Protein AF-A0AA39XZI3-F1 (afdb_monomer)

Solvent-accessible surface area (backbone atoms only — not comparable to full-atom values): 7662 Å² total; per-residue (Å²): 133,88,79,90,80,78,80,82,76,73,77,76,80,64,84,54,73,57,71,42,74,77,49,96,70,32,36,34,25,74,53,90,71,79,57,70,71,56,55,58,50,43,54,57,48,50,55,55,48,51,57,48,41,71,74,69,61,76,75,62,89,95,55,86,73,64,64,50,81,46,72,29,34,33,24,68,44,88,90,58,46,40,66,26,42,39,35,37,25,31,31,72,70,54,38,54,53,51,50,54,56,55,70,70,44,64,73,52,61,81,72,72,42,57,77,46,68,46,57,39,77,93,51,57,118

Sequence (125 aa):
MSSVSSIDTTAIDSPENEVTELFRGFYAAPKIKMEPNHLEAWVKIKERLQNTLQNTYRPKPGMDSTMSLEFMMAGQSQESMQPAVILVCCSDAHRKQLKKILRAQTWIAEYGYPCLVVVDPLRAL

Structure (mmCIF, N/CA/C/O backbone):
data_AF-A0AA39XZI3-F1
#
_entry.id   AF-A0AA39XZI3-F1
#
loop_
_atom_site.group_PDB
_atom_site.id
_atom_site.type_symbol
_atom_site.label_atom_id
_atom_site.label_alt_id
_atom_site.label_comp_id
_atom_site.label_asym_id
_atom_site.label_entity_id
_atom_site.label_seq_id
_atom_site.pdbx_PDB_ins_code
_atom_site.Cartn_x
_atom_site.Cartn_y
_atom_site.Cartn_z
_ato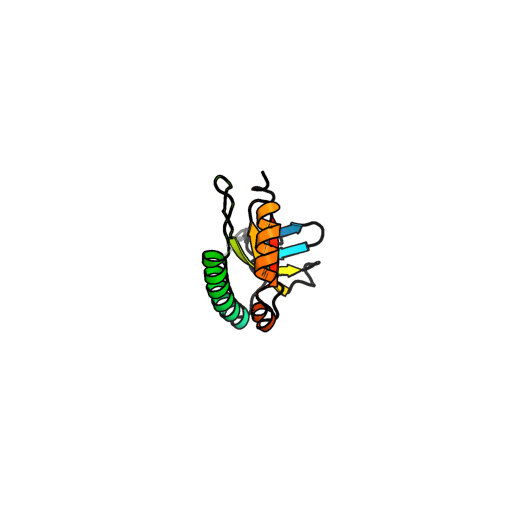m_site.occupancy
_atom_site.B_iso_or_equiv
_atom_site.auth_seq_id
_atom_site.auth_comp_id
_atom_site.auth_asym_id
_atom_site.auth_atom_id
_atom_site.pdbx_PDB_model_num
ATOM 1 N N . MET A 1 1 ? -31.417 52.938 11.761 1.00 39.53 1 MET A N 1
ATOM 2 C CA . MET A 1 1 ? -31.936 51.587 12.055 1.00 39.53 1 MET A CA 1
ATOM 3 C C . MET A 1 1 ? -31.808 50.774 10.780 1.00 39.53 1 MET A C 1
ATOM 5 O O . MET A 1 1 ? -32.363 51.237 9.800 1.00 39.53 1 MET A O 1
ATOM 9 N N . SER A 1 2 ? -31.049 49.670 10.843 1.00 41.34 2 SER A N 1
ATOM 10 C CA . SER A 1 2 ? -31.070 48.453 9.995 1.00 41.34 2 SER A CA 1
ATOM 11 C C . SER A 1 2 ? -30.991 48.634 8.457 1.00 41.34 2 SER A C 1
ATOM 13 O O . SER A 1 2 ? -31.629 49.497 7.885 1.00 41.34 2 SER A O 1
ATOM 15 N N . SER A 1 3 ? -30.218 47.879 7.682 1.00 44.47 3 SER A N 1
ATOM 16 C CA . SER A 1 3 ? -29.914 46.458 7.805 1.00 44.47 3 SER A CA 1
ATOM 17 C C . SER A 1 3 ? -28.611 46.130 7.080 1.00 44.47 3 SER A C 1
ATOM 19 O O . SER A 1 3 ? -28.369 46.579 5.963 1.00 44.47 3 SER A O 1
ATOM 21 N N . VAL A 1 4 ? -27.806 45.298 7.728 1.00 49.59 4 VAL A N 1
ATOM 22 C CA . VAL A 1 4 ? -26.726 44.526 7.116 1.00 49.59 4 VAL A CA 1
ATOM 23 C C . VAL A 1 4 ? -27.399 43.439 6.269 1.00 49.59 4 VAL A C 1
ATOM 25 O O . VAL A 1 4 ? -28.231 42.705 6.796 1.00 49.59 4 VAL A O 1
ATOM 28 N N . SER A 1 5 ? -27.085 43.351 4.976 1.00 43.75 5 SER A N 1
ATOM 29 C CA . SER A 1 5 ? -27.393 42.169 4.155 1.00 43.75 5 SER A CA 1
ATOM 30 C C . SER A 1 5 ? -26.051 41.582 3.741 1.00 43.75 5 SER A C 1
ATOM 32 O O . SER A 1 5 ? -25.206 42.273 3.183 1.00 43.75 5 SER A O 1
ATOM 34 N N . SER A 1 6 ? -25.696 40.497 4.418 1.00 45.44 6 SER A N 1
ATOM 35 C CA . SER A 1 6 ? -25.790 39.132 3.894 1.00 45.44 6 SER A CA 1
ATOM 36 C C . SER A 1 6 ? -24.480 38.785 3.213 1.00 45.44 6 SER A C 1
ATOM 38 O O . SER A 1 6 ? -24.216 39.118 2.067 1.00 45.44 6 SER A O 1
ATOM 40 N N . ILE A 1 7 ? -23.636 38.170 4.029 1.00 47.41 7 ILE A N 1
ATOM 41 C CA . ILE A 1 7 ? -22.362 37.585 3.665 1.00 47.41 7 ILE A CA 1
ATOM 42 C C . ILE A 1 7 ? -22.699 36.419 2.734 1.00 47.41 7 ILE A C 1
ATOM 44 O O . ILE A 1 7 ? -23.303 35.440 3.179 1.00 47.41 7 ILE A O 1
ATOM 48 N N . ASP A 1 8 ? -22.342 36.532 1.456 1.00 39.41 8 ASP A N 1
ATOM 49 C CA . ASP A 1 8 ? -22.294 35.384 0.556 1.00 39.41 8 ASP A CA 1
ATOM 50 C C . ASP A 1 8 ? -21.260 34.412 1.121 1.00 39.41 8 ASP A C 1
ATOM 52 O O . ASP A 1 8 ? -20.045 34.592 1.002 1.00 39.41 8 ASP A O 1
ATOM 56 N N . THR A 1 9 ? -21.762 33.394 1.815 1.00 43.09 9 THR A N 1
ATOM 57 C CA . THR A 1 9 ? -20.962 32.252 2.234 1.00 43.09 9 THR A CA 1
ATOM 58 C C . THR A 1 9 ? -20.724 31.441 0.975 1.00 43.09 9 THR A C 1
ATOM 60 O O . THR A 1 9 ? -21.495 30.549 0.631 1.00 43.09 9 THR A O 1
ATOM 63 N N . THR A 1 10 ? -19.670 31.802 0.249 1.00 45.62 10 THR A N 1
ATOM 64 C CA . THR A 1 10 ? -19.044 30.898 -0.705 1.00 45.62 10 THR A CA 1
ATOM 65 C C . THR A 1 10 ? -18.697 29.645 0.082 1.00 45.62 10 THR A C 1
ATOM 67 O O . THR A 1 10 ? -17.841 29.662 0.965 1.00 45.62 10 THR A O 1
ATOM 70 N N . ALA A 1 11 ? -19.457 28.578 -0.170 1.00 44.22 11 ALA A N 1
ATOM 71 C CA . ALA A 1 11 ? -19.099 27.241 0.246 1.00 44.22 11 ALA A CA 1
ATOM 72 C C . ALA A 1 11 ? -17.692 26.996 -0.298 1.00 44.22 11 ALA A C 1
ATOM 74 O O . ALA A 1 11 ? -17.487 26.844 -1.501 1.00 44.22 11 ALA A O 1
ATOM 75 N N . ILE A 1 12 ? -16.712 27.073 0.597 1.00 44.38 12 ILE A N 1
ATOM 76 C CA . ILE A 1 12 ? -15.367 26.596 0.342 1.00 44.38 12 ILE A CA 1
ATOM 77 C C . ILE A 1 12 ? -15.548 25.089 0.227 1.00 44.38 12 ILE A C 1
ATOM 79 O O . ILE A 1 12 ? -15.687 24.391 1.2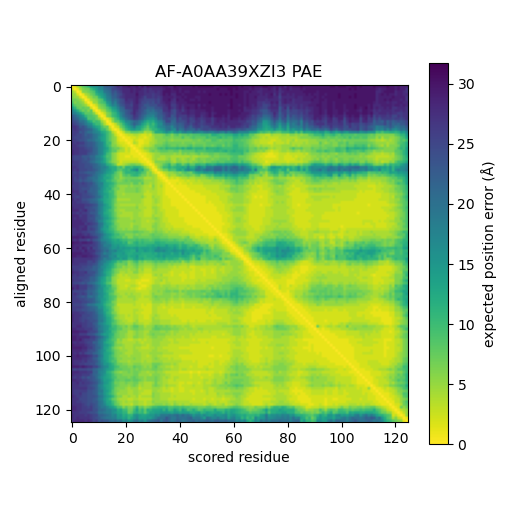31 1.00 44.38 12 ILE A O 1
ATOM 83 N N . ASP A 1 13 ? -15.670 24.628 -1.014 1.00 42.78 13 ASP A N 1
ATOM 84 C CA . ASP A 1 13 ? -15.608 23.225 -1.388 1.00 42.78 13 ASP A CA 1
ATOM 85 C C . ASP A 1 13 ? -14.196 22.759 -1.025 1.00 42.78 13 ASP A C 1
ATOM 87 O O . ASP A 1 13 ? -13.228 22.920 -1.769 1.00 42.78 13 ASP A O 1
ATOM 91 N N . SER A 1 14 ? -14.039 22.365 0.237 1.00 43.12 14 SER A N 1
ATOM 92 C CA . SER A 1 14 ? -12.773 21.902 0.772 1.00 43.12 14 SER A CA 1
ATOM 93 C C . SER A 1 14 ? -12.409 20.618 0.020 1.00 43.12 14 SER A C 1
ATOM 95 O O . SER A 1 14 ? -13.146 19.638 0.152 1.00 43.12 14 SER A O 1
ATOM 97 N N . PRO A 1 15 ? -11.262 20.554 -0.687 1.00 48.03 15 PRO A N 1
ATOM 98 C CA . PRO A 1 15 ? -10.798 19.383 -1.459 1.00 48.03 15 PRO A CA 1
ATOM 99 C C . PRO A 1 15 ? -10.427 18.173 -0.574 1.00 48.03 15 PRO A C 1
ATOM 101 O O . PRO A 1 15 ? -9.676 17.278 -0.943 1.00 48.03 15 PRO A O 1
ATOM 104 N N . GLU A 1 16 ? -10.915 18.164 0.658 1.00 49.12 16 GLU A N 1
ATOM 105 C CA . GLU A 1 16 ? -10.543 17.267 1.733 1.00 49.12 16 GLU A CA 1
ATOM 106 C C . GLU A 1 16 ? -11.392 15.991 1.747 1.00 49.12 16 GLU A C 1
ATOM 108 O O . GLU A 1 16 ? -10.967 14.990 2.313 1.00 49.12 16 GLU A O 1
ATOM 113 N N . ASN A 1 17 ? -12.542 15.991 1.069 1.00 54.91 17 ASN A N 1
ATOM 114 C CA . ASN A 1 17 ? -13.466 14.854 1.004 1.00 54.91 17 ASN A CA 1
ATOM 115 C C . ASN A 1 17 ? -13.543 14.201 -0.384 1.00 54.91 17 ASN A C 1
ATOM 117 O O . ASN A 1 17 ? -14.467 13.430 -0.641 1.00 54.91 17 ASN A O 1
ATOM 121 N N . GLU A 1 18 ? -12.603 14.502 -1.281 1.00 70.88 18 GLU A N 1
ATOM 122 C CA . GLU A 1 18 ? -12.641 13.968 -2.639 1.00 70.88 18 GLU A CA 1
ATOM 123 C C . GLU A 1 18 ? -12.339 12.462 -2.623 1.00 70.88 18 GLU A C 1
ATOM 125 O O . GLU A 1 18 ? -11.271 12.006 -2.204 1.00 70.88 18 GLU A O 1
ATOM 130 N N . VAL A 1 19 ? -13.347 11.681 -3.012 1.00 78.12 19 VAL A N 1
ATOM 131 C CA . VAL A 1 19 ? -13.241 10.237 -3.190 1.00 78.12 19 VAL A CA 1
ATOM 132 C C . VAL A 1 19 ? -12.666 9.983 -4.578 1.00 78.12 19 VAL A C 1
ATOM 134 O O . VAL A 1 19 ? -13.316 10.256 -5.584 1.00 78.12 19 VAL A O 1
ATOM 137 N N . THR A 1 20 ? -11.471 9.411 -4.636 1.00 82.06 20 THR A N 1
ATOM 138 C CA . THR A 1 20 ? -10.779 9.085 -5.883 1.00 82.06 20 THR A CA 1
ATOM 139 C C . THR A 1 20 ? -10.972 7.614 -6.223 1.00 82.06 20 THR A C 1
ATOM 141 O O . THR A 1 20 ? -10.723 6.737 -5.395 1.00 82.06 20 THR A O 1
ATOM 144 N N . GLU A 1 21 ? -11.374 7.309 -7.455 1.00 81.38 21 GLU A N 1
ATOM 145 C CA . GLU A 1 21 ? -11.352 5.935 -7.962 1.00 81.38 21 GLU A CA 1
ATOM 146 C C . GLU A 1 21 ? -9.906 5.533 -8.302 1.00 81.38 21 GLU A C 1
ATOM 148 O O . GLU A 1 21 ? -9.274 6.113 -9.182 1.00 81.38 21 GLU A O 1
ATOM 153 N N . LEU A 1 22 ? -9.363 4.539 -7.594 1.00 77.56 22 LEU A N 1
ATOM 154 C CA . LEU A 1 22 ? -7.996 4.044 -7.804 1.00 77.56 22 LEU A CA 1
ATOM 155 C C . LEU A 1 22 ? -7.914 3.070 -8.982 1.00 77.56 22 LEU A C 1
ATOM 157 O O . LEU A 1 22 ? -6.920 3.012 -9.701 1.00 77.56 22 LEU A O 1
ATOM 161 N N . PHE A 1 23 ? -8.946 2.247 -9.135 1.00 78.31 23 PHE A N 1
ATOM 162 C CA . PHE A 1 23 ? -9.178 1.352 -10.262 1.00 78.31 23 PHE A CA 1
ATOM 163 C C . PHE A 1 23 ? -10.656 0.972 -10.263 1.00 78.31 23 PHE A C 1
ATOM 165 O O . PHE A 1 23 ? -11.337 1.157 -9.260 1.00 78.31 23 PHE A O 1
ATOM 172 N N . ARG A 1 24 ? -11.142 0.423 -11.380 1.00 78.81 24 ARG A N 1
ATOM 173 C CA . ARG A 1 24 ? -12.571 0.182 -11.615 1.00 78.81 24 ARG A CA 1
ATOM 174 C C . ARG A 1 24 ? -13.282 -0.447 -10.405 1.00 78.81 24 ARG A C 1
ATOM 176 O O . ARG A 1 24 ? -13.034 -1.613 -10.092 1.00 78.81 24 ARG A O 1
ATOM 183 N N . GLY A 1 25 ? -14.185 0.312 -9.783 1.00 78.69 25 GLY A N 1
ATOM 184 C CA . GLY A 1 25 ? -14.988 -0.109 -8.631 1.00 78.69 25 GLY A CA 1
ATOM 185 C C . GLY A 1 25 ? -14.232 -0.162 -7.299 1.00 78.69 25 GLY A C 1
ATOM 186 O O . GLY A 1 25 ? -14.634 -0.906 -6.406 1.00 78.69 25 GLY A O 1
ATOM 187 N N . PHE A 1 26 ? -13.122 0.567 -7.168 1.00 82.62 26 PHE A N 1
ATOM 188 C CA . PHE A 1 26 ? -12.364 0.683 -5.928 1.00 82.62 26 PHE A CA 1
ATOM 189 C C . PHE A 1 26 ? -11.938 2.126 -5.679 1.00 82.62 26 PHE A C 1
ATOM 191 O O . PHE A 1 26 ? -11.225 2.737 -6.476 1.00 82.62 26 PHE A O 1
ATOM 198 N N . TYR A 1 27 ? -12.354 2.648 -4.537 1.00 86.25 27 TYR A N 1
ATOM 199 C CA . TYR A 1 27 ? -12.282 4.057 -4.196 1.00 86.25 27 TYR A CA 1
ATOM 200 C C . TYR A 1 27 ? -11.384 4.275 -2.984 1.00 86.25 27 TYR A C 1
ATOM 202 O O . TYR A 1 27 ? -11.307 3.411 -2.109 1.00 86.25 27 TYR A O 1
ATOM 210 N N . ALA A 1 28 ? -10.747 5.440 -2.9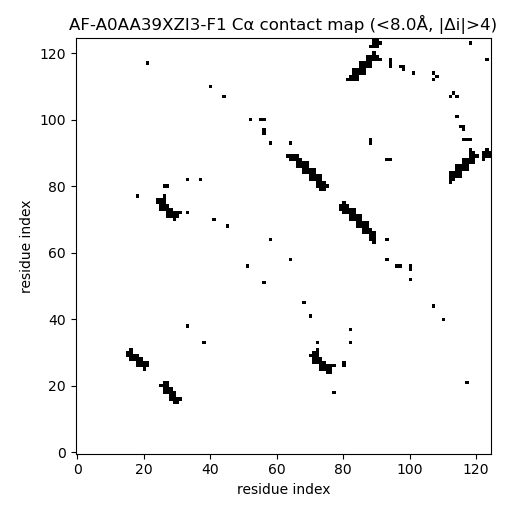10 1.00 86.19 28 ALA A N 1
ATOM 211 C CA . ALA A 1 28 ? -10.022 5.899 -1.738 1.00 86.19 28 ALA A CA 1
ATOM 212 C C . ALA A 1 28 ? -10.321 7.361 -1.415 1.00 86.19 28 ALA A C 1
ATOM 214 O O . ALA A 1 28 ? -10.609 8.155 -2.303 1.00 86.19 28 ALA A O 1
ATOM 215 N N . ALA A 1 29 ? -10.236 7.711 -0.137 1.00 85.62 29 ALA A N 1
ATOM 216 C CA . ALA A 1 29 ? -10.427 9.065 0.349 1.00 85.62 29 ALA A CA 1
ATOM 217 C C . ALA A 1 29 ? -9.394 9.395 1.441 1.00 85.62 29 ALA A C 1
ATOM 219 O O . ALA A 1 29 ? -9.242 8.627 2.403 1.00 85.62 29 ALA A O 1
ATOM 220 N N . PRO A 1 30 ? -8.697 10.539 1.342 1.00 72.44 30 PRO A N 1
ATOM 221 C CA . PRO A 1 30 ? -7.620 10.880 2.264 1.00 72.44 30 PRO A CA 1
ATOM 222 C C . PRO A 1 30 ? -8.098 11.281 3.671 1.00 72.44 30 PRO A C 1
ATOM 224 O O . PRO A 1 30 ? -7.328 11.123 4.617 1.00 72.44 30 PRO A O 1
ATOM 227 N N . LYS A 1 31 ? -9.330 11.794 3.851 1.00 64.62 31 LYS A N 1
ATOM 228 C CA . LYS A 1 31 ? -9.758 12.412 5.128 1.00 64.62 31 LYS A CA 1
ATOM 229 C C . LYS A 1 31 ? -11.201 12.124 5.579 1.00 64.62 31 LYS A C 1
ATOM 231 O O . LYS A 1 31 ? -11.789 12.946 6.270 1.00 64.62 31 LYS A O 1
ATOM 236 N N . ILE A 1 32 ? -11.753 10.931 5.335 1.00 60.53 32 ILE A N 1
ATOM 237 C CA . ILE A 1 32 ? -13.106 10.533 5.818 1.00 60.53 32 ILE A CA 1
ATOM 238 C C . ILE A 1 32 ? -13.246 10.451 7.370 1.00 60.53 32 ILE A C 1
ATOM 240 O O . ILE A 1 32 ? -14.279 10.049 7.885 1.00 60.53 32 ILE A O 1
ATOM 244 N N . LYS A 1 33 ? -12.275 10.974 8.137 1.00 66.88 33 LYS A N 1
ATOM 245 C CA . LYS A 1 33 ? -12.103 10.908 9.601 1.00 66.88 33 LYS A CA 1
ATOM 246 C C . LYS A 1 33 ? -11.448 9.595 10.033 1.00 66.88 33 LYS A C 1
ATOM 248 O O . LYS A 1 33 ? -12.083 8.553 10.135 1.00 66.88 33 LYS A O 1
ATOM 253 N N . MET A 1 34 ? -10.141 9.663 10.278 1.00 72.88 34 MET A N 1
ATOM 254 C CA . MET A 1 34 ? -9.389 8.576 10.902 1.00 72.88 34 MET A CA 1
ATOM 255 C C . MET A 1 34 ? -9.326 8.799 12.407 1.00 72.88 34 MET A C 1
ATOM 257 O O . MET A 1 34 ? -8.942 9.877 12.860 1.00 72.88 34 MET A O 1
ATOM 261 N N . GLU A 1 35 ? -9.659 7.767 13.174 1.00 82.94 35 GLU A N 1
ATOM 262 C CA . GLU A 1 35 ? -9.458 7.765 14.621 1.00 82.94 35 GLU A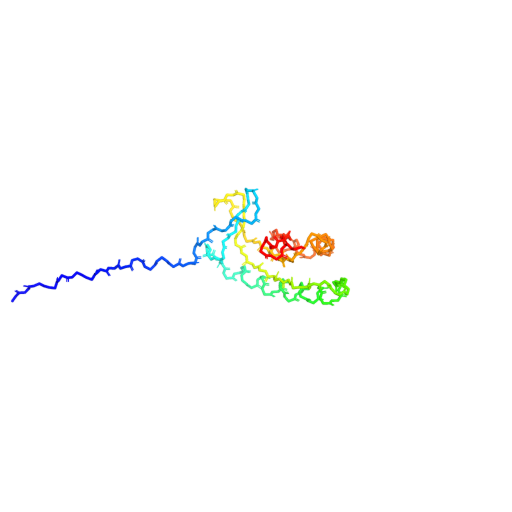 CA 1
ATOM 263 C C . GLU A 1 35 ? -7.956 7.858 14.975 1.00 82.94 35 GLU A C 1
ATOM 265 O O . GLU A 1 35 ? -7.121 7.297 14.251 1.00 82.94 35 GLU A O 1
ATOM 270 N N . PRO A 1 36 ? -7.579 8.504 16.098 1.00 83.62 36 PRO A N 1
ATOM 271 C CA . PRO A 1 36 ? -6.178 8.673 16.508 1.00 83.62 36 PRO A CA 1
ATOM 272 C C . PRO A 1 36 ? -5.371 7.366 16.543 1.00 83.62 36 PRO A C 1
ATOM 274 O O . PRO A 1 36 ? -4.221 7.326 16.107 1.00 83.62 36 PRO A O 1
ATOM 277 N N . ASN A 1 37 ? -6.000 6.268 16.965 1.00 87.38 37 ASN A N 1
ATOM 278 C CA . ASN A 1 37 ? -5.367 4.948 17.042 1.00 87.38 37 ASN A CA 1
ATOM 279 C C . ASN A 1 37 ? -4.910 4.434 15.663 1.00 87.38 37 ASN A C 1
ATOM 281 O O . ASN A 1 37 ? -3.894 3.743 15.556 1.00 87.38 37 ASN A O 1
ATOM 285 N N . HIS A 1 38 ? -5.633 4.779 14.592 1.00 88.06 38 HIS A N 1
ATOM 286 C CA . HIS A 1 38 ? -5.252 4.412 13.229 1.00 88.06 38 HIS A CA 1
ATOM 287 C C . HIS A 1 38 ? -4.033 5.205 12.758 1.00 88.06 38 HIS A C 1
ATOM 289 O O . HIS A 1 38 ? -3.157 4.641 12.105 1.00 88.06 38 HIS A O 1
ATOM 295 N N . LEU A 1 39 ? -3.937 6.483 13.137 1.00 84.19 39 LEU A N 1
ATOM 296 C CA . LEU A 1 39 ? -2.776 7.320 12.835 1.00 84.19 39 LEU A CA 1
ATOM 297 C C . LEU A 1 39 ? -1.516 6.809 13.543 1.00 84.19 39 LEU A C 1
ATOM 299 O O . LEU A 1 39 ? -0.462 6.710 12.919 1.00 84.19 39 LEU A O 1
ATOM 303 N N . GLU A 1 40 ? -1.616 6.417 14.813 1.00 89.12 40 GLU A N 1
ATOM 304 C CA . GLU A 1 40 ? -0.487 5.822 15.541 1.00 89.12 40 GLU A CA 1
ATOM 305 C C . GLU A 1 40 ? -0.030 4.495 14.926 1.00 89.12 40 GLU A C 1
ATOM 307 O O . GLU A 1 40 ? 1.170 4.249 14.763 1.00 89.12 40 GLU A O 1
ATOM 312 N N . ALA A 1 41 ? -0.982 3.635 14.559 1.00 90.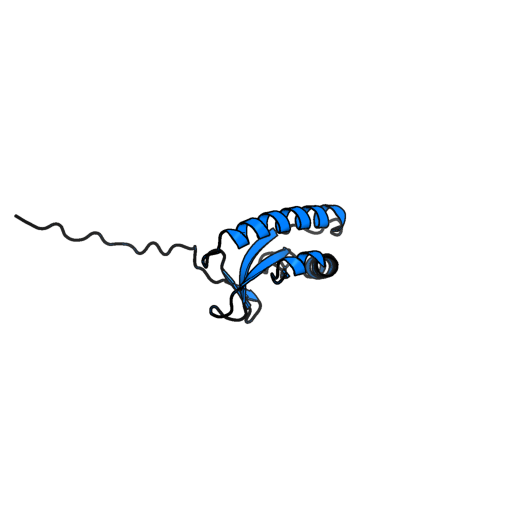38 41 ALA A N 1
ATOM 313 C CA . ALA A 1 41 ? -0.685 2.388 13.869 1.00 90.38 41 ALA A CA 1
ATOM 314 C C . ALA A 1 41 ? -0.002 2.653 12.519 1.00 90.38 41 ALA A C 1
ATOM 316 O O . ALA A 1 41 ? 1.004 2.019 12.198 1.00 90.38 41 ALA A O 1
ATOM 317 N N . TRP A 1 42 ? -0.495 3.636 11.766 1.00 91.12 42 TRP A N 1
ATOM 318 C CA . TRP A 1 42 ? 0.087 4.056 10.500 1.00 91.12 42 TRP A CA 1
ATOM 319 C C . TRP A 1 42 ? 1.539 4.512 10.638 1.00 91.12 42 TRP A C 1
ATOM 321 O O . TRP A 1 42 ? 2.372 4.073 9.850 1.00 91.12 42 TRP A O 1
ATOM 331 N N . VAL A 1 43 ? 1.880 5.323 11.645 1.00 91.56 43 VAL A N 1
ATOM 332 C CA . VAL A 1 43 ? 3.270 5.759 11.868 1.00 91.56 43 VAL A CA 1
ATOM 333 C C . VAL A 1 43 ? 4.208 4.553 12.001 1.00 91.56 43 VAL A C 1
ATOM 335 O O . VAL A 1 43 ? 5.233 4.494 11.319 1.00 91.56 43 VAL A O 1
ATOM 338 N N . LYS A 1 44 ? 3.817 3.544 12.792 1.00 92.12 44 LYS A N 1
ATOM 339 C CA . LYS A 1 44 ? 4.602 2.311 12.992 1.00 92.12 44 LYS A CA 1
ATOM 340 C C . LYS A 1 44 ? 4.709 1.479 11.712 1.00 92.12 44 LYS A C 1
ATOM 342 O O . LYS A 1 44 ? 5.786 0.989 11.369 1.00 92.12 44 LYS A O 1
ATOM 347 N N . ILE A 1 45 ? 3.597 1.328 10.992 1.00 92.75 45 ILE A N 1
ATOM 348 C CA . ILE A 1 45 ? 3.555 0.594 9.722 1.00 92.75 45 ILE A CA 1
ATOM 349 C C . ILE A 1 45 ? 4.448 1.274 8.685 1.00 92.75 45 ILE A C 1
ATOM 351 O O . ILE A 1 45 ? 5.244 0.596 8.034 1.00 92.75 45 ILE A O 1
ATOM 355 N N . LYS A 1 46 ? 4.338 2.599 8.545 1.00 93.31 46 LYS A N 1
ATOM 356 C CA . LYS A 1 46 ? 5.092 3.411 7.589 1.00 93.31 46 LYS A CA 1
ATOM 357 C C . LYS A 1 46 ? 6.589 3.242 7.789 1.00 93.31 46 LYS A C 1
ATOM 359 O O . LYS A 1 46 ? 7.283 2.913 6.831 1.00 93.31 46 LYS A O 1
ATOM 364 N N . GLU A 1 47 ? 7.070 3.410 9.016 1.00 93.44 47 GLU A N 1
ATOM 365 C CA . GLU A 1 47 ? 8.491 3.279 9.342 1.00 93.44 47 GLU A CA 1
ATOM 366 C C . GLU A 1 47 ? 9.016 1.876 8.997 1.00 93.44 47 GLU A C 1
ATOM 368 O O . GLU A 1 47 ? 10.003 1.716 8.271 1.00 93.44 47 GLU A O 1
ATOM 373 N N . ARG A 1 48 ? 8.307 0.831 9.437 1.00 93.94 48 ARG A N 1
ATOM 374 C CA . ARG A 1 48 ? 8.720 -0.556 9.199 1.00 93.94 48 ARG A CA 1
ATOM 375 C C . ARG A 1 48 ? 8.670 -0.944 7.719 1.00 93.94 48 ARG A C 1
ATOM 377 O O . ARG A 1 48 ? 9.566 -1.646 7.237 1.00 93.94 48 ARG A O 1
ATOM 384 N N . LEU A 1 49 ? 7.662 -0.481 6.979 1.00 92.19 49 LEU A N 1
ATOM 385 C CA . LEU A 1 49 ? 7.570 -0.683 5.532 1.00 92.19 49 LEU A CA 1
ATOM 386 C C . LEU A 1 49 ? 8.675 0.054 4.785 1.00 92.19 49 LEU A C 1
ATOM 388 O O . LEU A 1 49 ? 9.295 -0.543 3.909 1.00 92.19 49 LEU A O 1
ATOM 392 N N . GLN A 1 50 ? 8.962 1.308 5.138 1.00 92.44 50 GLN A N 1
ATOM 393 C CA . GLN A 1 50 ? 10.051 2.070 4.525 1.00 92.44 50 GLN A CA 1
ATOM 394 C C . GLN A 1 50 ? 11.393 1.358 4.713 1.00 92.44 50 GLN A C 1
ATOM 396 O O . GLN A 1 50 ? 12.098 1.133 3.730 1.00 92.44 50 GLN A O 1
ATOM 401 N N . ASN A 1 51 ? 11.689 0.893 5.929 1.00 92.31 51 ASN A N 1
ATOM 402 C CA . ASN A 1 51 ? 12.894 0.110 6.210 1.00 92.31 51 ASN A CA 1
ATOM 403 C C . ASN A 1 51 ? 12.930 -1.196 5.401 1.00 92.31 51 ASN A C 1
ATOM 405 O O . ASN A 1 51 ? 13.958 -1.567 4.833 1.00 92.31 51 ASN A O 1
ATOM 409 N N . THR A 1 52 ? 11.800 -1.896 5.294 1.00 92.31 52 THR A N 1
ATOM 410 C CA . THR A 1 52 ? 11.707 -3.129 4.498 1.00 92.31 52 THR A CA 1
ATOM 411 C C . THR A 1 52 ? 11.993 -2.851 3.023 1.00 92.31 52 THR A C 1
ATOM 413 O O . THR A 1 52 ? 12.785 -3.558 2.397 1.00 92.31 52 THR A O 1
ATOM 416 N N . LEU A 1 53 ? 11.376 -1.814 2.459 1.00 91.12 53 LEU A N 1
ATOM 417 C CA . LEU A 1 53 ? 11.532 -1.446 1.057 1.00 91.12 53 LEU A CA 1
ATOM 418 C C . LEU A 1 53 ? 12.964 -0.996 0.761 1.00 91.12 53 LEU A C 1
ATOM 420 O O . LEU A 1 53 ? 13.553 -1.490 -0.192 1.00 91.12 53 LEU A O 1
ATOM 424 N N . GLN A 1 54 ? 13.580 -0.168 1.603 1.00 89.12 54 GLN A N 1
ATOM 425 C CA . GLN A 1 54 ? 14.983 0.234 1.433 1.00 89.12 54 GLN A CA 1
ATOM 426 C C . GLN A 1 54 ? 15.939 -0.969 1.345 1.00 89.12 54 GLN A C 1
ATOM 428 O O . GLN A 1 54 ? 16.892 -0.962 0.562 1.00 89.12 54 GLN A O 1
ATOM 433 N N . ASN A 1 55 ? 15.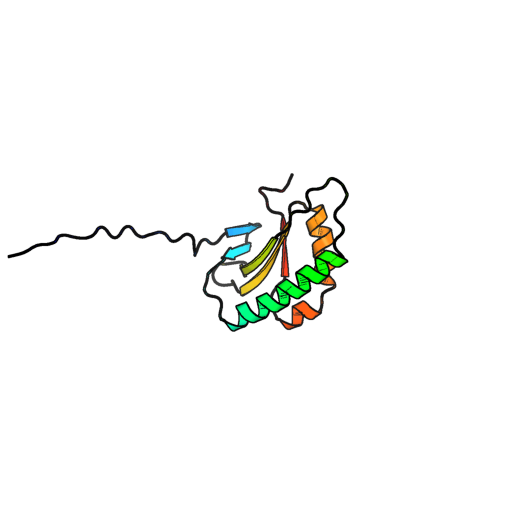661 -2.037 2.094 1.00 88.44 55 ASN A N 1
ATOM 434 C CA . ASN A 1 55 ? 16.517 -3.221 2.136 1.00 88.44 55 ASN A CA 1
ATOM 435 C C . ASN A 1 55 ? 16.214 -4.255 1.041 1.00 88.44 55 ASN A C 1
ATOM 437 O O . ASN A 1 55 ? 17.125 -4.941 0.582 1.00 88.44 55 ASN A O 1
ATOM 441 N N . THR A 1 56 ? 14.958 -4.370 0.605 1.00 89.00 56 THR A N 1
ATOM 442 C CA . THR A 1 56 ? 14.506 -5.470 -0.272 1.00 89.00 56 THR A CA 1
ATOM 443 C C . THR A 1 56 ? 14.116 -5.026 -1.676 1.00 89.00 56 THR A C 1
ATOM 445 O O . THR A 1 56 ? 14.198 -5.809 -2.626 1.00 89.00 56 THR A O 1
ATOM 448 N N . TYR A 1 57 ? 13.695 -3.775 -1.838 1.00 88.56 57 TYR A N 1
ATOM 449 C CA . TYR A 1 57 ? 13.298 -3.239 -3.124 1.00 88.56 57 TYR A CA 1
ATOM 450 C C . TYR A 1 57 ? 14.539 -2.831 -3.916 1.00 88.56 57 TYR A C 1
ATOM 452 O O . TYR A 1 57 ? 15.386 -2.052 -3.473 1.00 88.56 57 TYR A O 1
ATOM 460 N N . ARG A 1 58 ? 14.667 -3.421 -5.100 1.00 85.69 58 ARG A N 1
ATOM 461 C CA . ARG A 1 58 ? 15.766 -3.192 -6.038 1.00 85.69 58 ARG A CA 1
ATOM 462 C C . ARG A 1 58 ? 15.132 -2.946 -7.405 1.00 85.69 58 ARG A C 1
ATOM 464 O O . ARG A 1 58 ? 14.862 -3.923 -8.109 1.00 85.69 58 ARG A O 1
ATOM 471 N N . PRO A 1 59 ? 14.771 -1.692 -7.729 1.00 80.50 59 PRO A N 1
ATOM 472 C CA . PRO A 1 59 ? 14.261 -1.351 -9.050 1.00 80.50 59 PRO A CA 1
ATOM 473 C C . PRO A 1 59 ? 15.348 -1.607 -10.099 1.00 80.50 59 PRO A C 1
ATOM 475 O O . PRO A 1 59 ? 16.544 -1.570 -9.796 1.00 80.50 59 PRO A O 1
ATOM 478 N N . LYS A 1 60 ? 14.942 -1.903 -11.338 1.00 78.06 60 LYS A N 1
ATOM 479 C CA . LYS A 1 60 ? 15.905 -2.086 -12.428 1.00 78.06 60 LYS A CA 1
ATOM 480 C C . LYS A 1 60 ? 16.629 -0.762 -12.715 1.00 78.06 60 LYS A C 1
ATOM 482 O O . LYS A 1 60 ? 15.981 0.285 -12.678 1.00 78.06 60 LYS A O 1
ATOM 487 N N . PRO A 1 61 ? 17.932 -0.795 -13.046 1.00 73.25 61 PRO A N 1
ATOM 488 C CA . PRO A 1 61 ? 18.654 0.398 -13.476 1.00 73.25 61 PRO A CA 1
ATOM 489 C C . PRO A 1 61 ? 17.944 1.076 -14.655 1.00 73.25 61 PRO A C 1
ATOM 491 O O . PRO A 1 61 ? 17.538 0.395 -15.596 1.00 73.25 61 PRO A O 1
ATOM 494 N N . GLY A 1 62 ? 17.795 2.401 -14.596 1.00 71.06 62 GLY A N 1
ATOM 495 C CA . GLY A 1 62 ? 17.178 3.199 -15.661 1.00 71.06 62 GLY A CA 1
ATOM 496 C C . GLY A 1 62 ? 15.645 3.233 -15.671 1.00 71.06 62 GLY A C 1
ATOM 497 O O . GLY A 1 62 ? 15.079 3.866 -16.554 1.00 71.06 62 GLY A O 1
ATOM 498 N N . MET A 1 63 ? 14.966 2.591 -14.713 1.00 70.06 63 MET A N 1
ATOM 499 C CA . MET A 1 63 ? 13.528 2.786 -14.491 1.00 70.06 63 MET A CA 1
ATOM 500 C C . MET A 1 63 ? 13.294 3.835 -13.406 1.00 70.06 63 MET A C 1
ATOM 502 O O . MET A 1 63 ? 13.995 3.834 -12.392 1.00 70.06 63 MET A O 1
ATOM 506 N N . ASP A 1 64 ? 12.293 4.699 -13.604 1.00 70.56 64 ASP A N 1
ATOM 507 C CA . ASP A 1 64 ? 11.796 5.564 -12.536 1.00 70.56 64 ASP A CA 1
ATOM 508 C C . ASP A 1 64 ? 11.369 4.681 -11.356 1.00 70.56 64 ASP A C 1
ATOM 510 O O . ASP A 1 64 ? 10.543 3.788 -11.505 1.00 70.56 64 ASP A O 1
ATOM 514 N N . SER A 1 65 ? 11.971 4.885 -10.188 1.00 74.69 65 SER A N 1
ATOM 515 C CA . SER A 1 65 ? 11.683 4.112 -8.981 1.00 74.69 65 SER A CA 1
ATOM 516 C C . SER A 1 65 ? 10.754 4.843 -8.021 1.00 74.69 65 SER A C 1
ATOM 518 O O . SER A 1 65 ? 10.667 4.456 -6.852 1.00 74.69 65 SER A O 1
ATOM 520 N N . THR A 1 66 ? 10.111 5.921 -8.471 1.00 80.62 66 THR A N 1
ATOM 521 C CA . THR A 1 66 ? 9.276 6.739 -7.602 1.00 80.62 66 THR A CA 1
ATOM 522 C C . THR A 1 66 ? 8.091 5.929 -7.084 1.00 80.62 66 THR A C 1
ATOM 524 O O . THR A 1 66 ? 7.319 5.334 -7.838 1.00 80.62 66 THR A O 1
ATOM 527 N N . MET A 1 67 ? 7.956 5.914 -5.762 1.00 85.62 67 MET A N 1
ATOM 528 C CA . MET A 1 67 ? 6.851 5.289 -5.048 1.00 85.62 67 MET A CA 1
ATOM 529 C C . MET A 1 67 ? 6.414 6.195 -3.901 1.00 85.62 67 MET A C 1
ATOM 531 O O . MET A 1 67 ? 7.252 6.849 -3.275 1.00 85.62 67 MET A O 1
ATOM 535 N N . SER A 1 68 ? 5.119 6.207 -3.606 1.00 87.06 68 SER A N 1
ATOM 536 C CA . SER A 1 68 ? 4.571 6.800 -2.388 1.00 87.06 68 SER A CA 1
ATOM 537 C C . SER A 1 68 ? 3.920 5.714 -1.538 1.00 87.06 68 SER A C 1
ATOM 539 O O . SER A 1 68 ? 3.456 4.686 -2.035 1.00 87.06 68 SER A O 1
ATOM 541 N N . LEU A 1 69 ? 3.945 5.926 -0.224 1.00 89.44 69 LEU A N 1
ATOM 542 C CA . LEU A 1 69 ? 3.215 5.110 0.732 1.00 89.44 69 LEU A CA 1
ATOM 543 C C . LEU A 1 69 ? 2.211 6.021 1.426 1.00 89.44 69 LEU A C 1
ATOM 545 O O . LEU A 1 69 ? 2.591 6.992 2.085 1.00 89.44 69 LEU A O 1
ATOM 549 N N . GLU A 1 70 ? 0.944 5.687 1.265 1.00 89.75 70 GLU A N 1
ATOM 550 C CA . GLU A 1 70 ? -0.193 6.485 1.684 1.00 89.75 70 GLU A CA 1
ATOM 551 C C . GLU A 1 70 ? -1.088 5.657 2.601 1.00 89.75 70 GLU A C 1
ATOM 553 O O . GLU A 1 70 ? -1.182 4.433 2.484 1.00 89.75 70 GLU A O 1
ATOM 558 N N . PHE A 1 71 ? -1.731 6.337 3.541 1.00 89.81 71 PHE A N 1
ATOM 559 C CA . PHE A 1 71 ? -2.725 5.744 4.419 1.00 89.81 71 PHE A CA 1
ATOM 560 C C . PHE A 1 71 ? -4.013 6.514 4.223 1.00 89.81 71 PHE A C 1
ATOM 562 O O . PHE A 1 71 ? -4.027 7.736 4.363 1.00 89.81 71 PHE A O 1
ATOM 569 N N . MET A 1 72 ? -5.051 5.804 3.800 1.00 89.75 72 MET A N 1
ATOM 570 C CA . MET A 1 72 ? -6.314 6.380 3.347 1.00 89.75 72 MET A CA 1
ATOM 571 C C . MET A 1 72 ? -7.462 5.462 3.740 1.00 89.75 72 MET A C 1
ATOM 573 O O . MET A 1 72 ? -7.260 4.286 4.033 1.00 89.75 72 MET A O 1
ATOM 577 N N . MET A 1 73 ? -8.679 5.984 3.700 1.00 89.06 73 MET A N 1
ATOM 578 C CA . MET A 1 73 ? -9.870 5.143 3.708 1.00 89.06 73 MET A CA 1
ATOM 579 C C . MET A 1 73 ? -10.054 4.576 2.304 1.00 89.06 73 MET A C 1
ATOM 581 O O . MET A 1 73 ? -9.977 5.341 1.349 1.00 89.06 73 MET A O 1
ATOM 585 N N . ALA A 1 74 ? -10.264 3.269 2.150 1.00 89.19 74 ALA A N 1
ATOM 586 C CA . ALA A 1 74 ? -10.463 2.659 0.839 1.00 89.19 74 ALA A CA 1
ATOM 587 C C . ALA A 1 74 ? -11.453 1.489 0.865 1.00 89.19 74 ALA A C 1
ATOM 589 O O . ALA A 1 74 ? -11.565 0.777 1.865 1.00 89.19 74 ALA A O 1
ATOM 590 N N . GLY A 1 75 ? -12.175 1.280 -0.237 1.00 88.62 75 GLY A N 1
ATOM 591 C CA . GLY A 1 75 ? -13.237 0.277 -0.322 1.00 88.62 75 GLY A CA 1
ATOM 592 C C . GLY A 1 75 ? -13.856 0.147 -1.714 1.00 88.62 75 GLY A C 1
ATOM 593 O O . GLY A 1 75 ? -13.504 0.875 -2.637 1.00 88.62 75 GLY A O 1
ATOM 594 N N . GLN A 1 76 ? -14.784 -0.801 -1.866 1.00 87.31 76 GLN A N 1
ATOM 595 C CA . GLN A 1 76 ? -15.529 -1.012 -3.117 1.00 87.31 76 GLN A CA 1
ATOM 596 C C . GLN A 1 76 ? -16.672 -0.005 -3.302 1.00 87.31 76 GLN A C 1
ATOM 598 O O . GLN A 1 76 ? -17.115 0.238 -4.420 1.00 87.31 76 GLN A O 1
ATOM 603 N N . SER A 1 77 ? -17.136 0.598 -2.211 1.00 84.00 77 SER A N 1
ATOM 604 C CA . SER A 1 77 ? -18.064 1.724 -2.206 1.00 84.00 77 SER A CA 1
ATOM 605 C C . SER A 1 77 ? -17.664 2.720 -1.119 1.00 84.00 77 SER A C 1
ATOM 607 O O . SER A 1 77 ? -16.865 2.401 -0.235 1.00 84.00 77 SER A O 1
ATOM 609 N N . GLN A 1 78 ? -18.237 3.923 -1.164 1.00 79.19 78 GLN A N 1
ATOM 610 C CA . GLN A 1 78 ? -18.044 4.943 -0.129 1.00 79.19 78 GLN A CA 1
ATOM 611 C C . GLN A 1 78 ? -18.510 4.464 1.259 1.00 79.19 78 GLN A C 1
ATOM 613 O O . GLN A 1 78 ? -17.901 4.800 2.269 1.00 79.19 78 GLN A O 1
ATOM 618 N N . GLU A 1 79 ? -19.542 3.621 1.303 1.00 81.44 79 GLU A N 1
ATOM 619 C CA . GLU A 1 79 ? -20.104 3.038 2.529 1.00 81.44 79 GLU A CA 1
ATOM 620 C C . GLU A 1 79 ? -19.248 1.895 3.096 1.00 81.44 79 GLU A C 1
ATOM 622 O O . GLU A 1 79 ? -19.329 1.589 4.282 1.00 81.44 79 GLU A O 1
ATOM 627 N N . SER A 1 80 ? -18.419 1.258 2.261 1.00 86.00 80 SER A N 1
ATOM 628 C CA . SER A 1 80 ? -17.584 0.113 2.638 1.00 86.00 80 SER A CA 1
ATOM 629 C C . SER A 1 80 ? -16.111 0.487 2.845 1.00 86.00 80 SER A C 1
ATOM 631 O O . SER A 1 80 ? -15.241 -0.388 2.768 1.00 86.00 80 SER A O 1
ATOM 633 N N . MET A 1 81 ? -15.794 1.776 2.984 1.00 87.50 81 MET A N 1
ATOM 634 C CA . MET A 1 81 ? -14.410 2.211 3.133 1.00 87.50 81 MET A CA 1
ATOM 635 C C . MET A 1 81 ? -13.871 1.887 4.524 1.00 87.50 81 MET A C 1
ATOM 637 O O . MET A 1 81 ? -14.511 2.149 5.538 1.00 87.50 81 MET A O 1
ATOM 641 N N . GLN A 1 82 ? -12.649 1.370 4.564 1.00 88.94 82 GLN A N 1
ATOM 642 C CA . GLN A 1 82 ? -11.912 1.071 5.789 1.00 88.94 82 GLN A CA 1
ATOM 643 C C . GLN A 1 82 ? -10.478 1.605 5.687 1.00 88.94 82 GLN A C 1
ATOM 645 O O . GLN A 1 82 ? -9.996 1.810 4.569 1.00 88.94 82 GLN A O 1
ATOM 650 N N . PRO A 1 83 ? -9.771 1.819 6.810 1.00 90.06 83 PRO A N 1
ATOM 651 C CA . PRO A 1 83 ? -8.388 2.273 6.765 1.00 90.06 83 PRO A CA 1
ATOM 652 C C . PRO A 1 83 ? -7.514 1.264 6.013 1.00 90.06 83 PRO A C 1
ATOM 654 O O . PRO A 1 83 ? -7.538 0.071 6.307 1.00 90.06 83 PRO A O 1
ATOM 657 N N . ALA A 1 84 ? -6.750 1.741 5.039 1.00 90.62 84 ALA A N 1
ATOM 658 C CA . ALA A 1 84 ? -5.958 0.932 4.129 1.00 90.62 84 ALA A CA 1
ATOM 659 C C . ALA A 1 84 ? -4.585 1.565 3.900 1.00 90.62 84 ALA A C 1
ATOM 661 O O . ALA A 1 84 ? -4.436 2.786 3.823 1.00 90.62 84 ALA A O 1
ATOM 662 N N . VAL A 1 85 ? -3.578 0.712 3.738 1.00 91.25 85 VAL A N 1
ATOM 663 C CA . VAL A 1 85 ? -2.229 1.124 3.346 1.00 91.25 85 VAL A CA 1
ATOM 664 C C . VAL A 1 85 ? -2.109 0.960 1.838 1.00 91.25 85 VAL A C 1
ATOM 666 O O . VAL A 1 85 ? -2.199 -0.152 1.311 1.00 91.25 85 VAL A O 1
ATOM 669 N N . ILE A 1 86 ? -1.885 2.063 1.139 1.00 90.69 86 ILE A N 1
ATOM 670 C CA . ILE A 1 86 ? -1.792 2.109 -0.314 1.00 90.69 86 ILE A CA 1
ATOM 671 C C . ILE A 1 86 ? -0.355 2.442 -0.688 1.00 90.69 86 ILE A C 1
ATOM 673 O O . ILE A 1 86 ? 0.190 3.476 -0.313 1.00 90.69 86 ILE A O 1
ATOM 677 N N . LEU A 1 87 ? 0.272 1.548 -1.441 1.00 91.44 87 LEU A N 1
ATOM 678 C CA . LEU A 1 87 ? 1.563 1.791 -2.059 1.00 91.44 87 LEU A CA 1
ATOM 679 C C . LEU A 1 87 ? 1.340 2.141 -3.530 1.00 91.44 87 LEU A C 1
ATOM 681 O O . LEU A 1 87 ? 0.906 1.293 -4.314 1.00 91.44 87 LEU A O 1
ATOM 685 N N . VAL A 1 88 ? 1.644 3.377 -3.904 1.00 89.19 88 VAL A N 1
ATOM 686 C CA . VAL A 1 88 ? 1.524 3.848 -5.284 1.00 89.19 88 VAL A CA 1
ATOM 687 C C . VAL A 1 88 ? 2.888 3.741 -5.958 1.00 89.19 88 VAL A C 1
ATOM 689 O O . VAL A 1 88 ? 3.913 4.111 -5.384 1.00 89.19 88 VAL A O 1
ATOM 692 N N . CYS A 1 89 ? 2.920 3.201 -7.171 1.00 89.12 89 CYS A N 1
ATOM 693 C CA . CYS A 1 89 ? 4.137 3.031 -7.964 1.00 89.12 89 CYS A CA 1
ATOM 694 C C . CYS A 1 89 ? 3.902 3.420 -9.427 1.00 89.12 89 CYS A C 1
ATOM 696 O O . CYS A 1 89 ? 2.765 3.517 -9.871 1.00 89.12 89 CYS A O 1
ATOM 698 N N . CYS A 1 90 ? 4.969 3.635 -10.191 1.00 86.25 90 CYS A N 1
ATOM 699 C CA . CYS A 1 9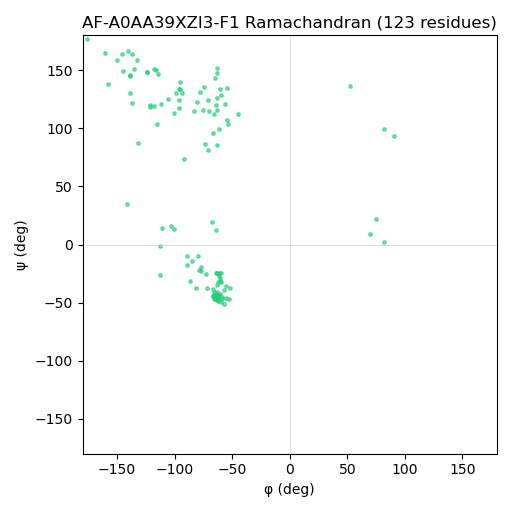0 ? 4.883 4.120 -11.573 1.00 86.25 90 CYS A CA 1
ATOM 700 C C . CYS A 1 90 ? 4.662 3.028 -12.636 1.00 86.25 90 CYS A C 1
ATOM 702 O O . CYS A 1 90 ? 4.322 3.354 -13.763 1.00 86.25 90 CYS A O 1
ATOM 704 N N . SER A 1 91 ? 4.844 1.734 -12.338 1.00 85.81 91 SER A N 1
ATOM 705 C CA . SER A 1 91 ? 4.700 0.696 -13.373 1.00 85.81 91 SER A CA 1
ATOM 706 C C . SER A 1 91 ? 4.221 -0.656 -12.861 1.00 85.81 91 SER A C 1
ATOM 708 O O . SER A 1 91 ? 4.399 -1.037 -11.700 1.00 85.81 91 SER A O 1
ATOM 710 N N . ASP A 1 92 ? 3.674 -1.448 -13.781 1.00 86.81 92 ASP A N 1
ATOM 711 C CA . ASP A 1 92 ? 3.237 -2.821 -13.534 1.00 86.81 92 ASP A CA 1
ATOM 712 C C . ASP A 1 92 ? 4.377 -3.749 -13.086 1.00 86.81 92 ASP A C 1
ATOM 714 O O . ASP A 1 92 ? 4.152 -4.690 -12.314 1.00 86.81 92 ASP A O 1
ATOM 718 N N . ALA A 1 93 ? 5.604 -3.494 -13.551 1.00 86.69 93 ALA A N 1
ATOM 719 C CA . ALA A 1 93 ? 6.785 -4.236 -13.125 1.00 86.69 93 ALA A CA 1
ATOM 720 C C . ALA A 1 93 ? 7.072 -3.987 -11.636 1.00 86.69 93 ALA A C 1
ATOM 722 O O . ALA A 1 93 ? 7.229 -4.946 -10.871 1.00 86.69 93 ALA A O 1
ATOM 723 N N . HIS A 1 94 ? 7.040 -2.721 -11.212 1.00 88.19 94 HIS A N 1
ATOM 724 C CA . HIS A 1 94 ? 7.178 -2.344 -9.807 1.00 88.19 94 HIS A CA 1
ATOM 725 C C . HIS A 1 94 ? 6.023 -2.896 -8.973 1.00 88.19 94 HIS A C 1
ATOM 727 O O . HIS A 1 94 ? 6.272 -3.539 -7.953 1.00 88.19 94 HIS A O 1
ATOM 733 N N . ARG A 1 95 ? 4.774 -2.795 -9.454 1.00 90.62 95 ARG A N 1
ATOM 734 C CA . ARG A 1 95 ? 3.603 -3.378 -8.778 1.00 90.62 95 ARG A CA 1
ATOM 735 C C . ARG A 1 95 ? 3.804 -4.858 -8.464 1.00 90.62 95 ARG A C 1
ATOM 737 O O . ARG A 1 95 ? 3.513 -5.292 -7.351 1.00 90.62 95 ARG A O 1
ATOM 744 N N . LYS A 1 96 ? 4.291 -5.653 -9.424 1.00 90.38 96 LYS A N 1
ATOM 745 C CA . LYS A 1 96 ? 4.532 -7.096 -9.230 1.00 90.38 96 LYS A CA 1
ATOM 746 C C . LYS A 1 96 ? 5.584 -7.358 -8.148 1.00 90.38 96 LYS A C 1
ATOM 748 O O . LYS A 1 96 ? 5.358 -8.202 -7.280 1.00 90.38 96 LYS A O 1
ATOM 753 N N . GLN A 1 97 ? 6.702 -6.633 -8.174 1.00 91.06 97 GLN A N 1
ATOM 754 C CA . GLN A 1 97 ? 7.771 -6.775 -7.179 1.00 91.06 97 GLN A CA 1
ATOM 755 C C . GLN A 1 97 ? 7.300 -6.357 -5.781 1.00 91.06 97 GLN A C 1
ATOM 757 O O . GLN A 1 97 ? 7.478 -7.099 -4.818 1.00 91.06 97 GLN A O 1
ATOM 762 N N . LEU A 1 98 ? 6.638 -5.208 -5.680 1.00 91.81 98 LEU A N 1
ATOM 763 C CA . LEU A 1 98 ? 6.137 -4.657 -4.425 1.00 91.81 98 LEU A CA 1
ATOM 764 C C . LEU A 1 98 ? 5.041 -5.542 -3.819 1.00 91.81 98 LEU A C 1
ATOM 766 O O . LEU A 1 98 ? 5.097 -5.843 -2.631 1.00 91.81 98 LEU A O 1
ATOM 770 N N . LYS A 1 99 ? 4.118 -6.083 -4.631 1.00 93.00 99 LYS A N 1
ATOM 771 C CA . LYS A 1 99 ? 3.141 -7.088 -4.167 1.00 93.00 99 LYS A CA 1
ATOM 772 C C . LYS A 1 99 ? 3.824 -8.315 -3.562 1.00 93.00 99 LYS A C 1
ATOM 774 O O . LYS A 1 99 ? 3.337 -8.845 -2.567 1.00 93.00 99 LYS A O 1
ATOM 779 N N . LYS A 1 100 ? 4.941 -8.774 -4.138 1.00 92.44 100 LYS A N 1
ATOM 780 C CA . LYS A 1 100 ? 5.714 -9.897 -3.585 1.00 92.44 100 LYS A CA 1
ATOM 781 C C . LYS A 1 100 ? 6.344 -9.535 -2.237 1.00 92.44 100 LYS A C 1
ATOM 783 O O . LYS A 1 100 ? 6.260 -10.337 -1.314 1.00 92.44 100 LYS A O 1
ATOM 788 N N . ILE A 1 101 ? 6.929 -8.340 -2.118 1.00 92.25 101 ILE A N 1
ATOM 789 C CA . ILE A 1 101 ? 7.529 -7.852 -0.866 1.00 92.25 101 ILE A CA 1
ATOM 790 C C . ILE A 1 101 ? 6.465 -7.734 0.230 1.00 92.25 101 ILE A C 1
ATOM 792 O O . ILE A 1 101 ? 6.664 -8.276 1.315 1.00 92.25 101 ILE A O 1
ATOM 796 N N . LEU A 1 102 ? 5.324 -7.097 -0.064 1.00 91.25 102 LEU A N 1
ATOM 797 C CA . LEU A 1 102 ? 4.229 -6.908 0.893 1.00 91.25 102 LEU A CA 1
ATOM 798 C C . LEU A 1 102 ? 3.620 -8.232 1.356 1.00 91.25 102 LEU A C 1
ATOM 800 O O . LEU A 1 102 ? 3.372 -8.401 2.543 1.00 91.25 102 LEU A O 1
ATOM 804 N N . ARG A 1 103 ? 3.436 -9.207 0.457 1.00 90.44 103 ARG A N 1
ATOM 805 C CA . ARG A 1 103 ? 2.934 -10.542 0.833 1.00 90.44 103 ARG A CA 1
ATOM 806 C C . ARG A 1 103 ? 3.847 -11.282 1.811 1.00 90.44 103 ARG A C 1
ATOM 808 O O . ARG A 1 103 ? 3.360 -12.124 2.553 1.00 90.44 103 ARG A O 1
ATOM 815 N N . ALA A 1 104 ? 5.147 -10.988 1.812 1.00 91.75 104 ALA A N 1
ATOM 816 C CA . ALA A 1 104 ? 6.089 -11.566 2.769 1.00 91.75 104 ALA A CA 1
ATOM 817 C C . ALA A 1 104 ? 6.042 -10.883 4.151 1.00 91.75 104 ALA A C 1
ATOM 819 O O . ALA A 1 104 ? 6.639 -11.387 5.099 1.00 91.75 104 ALA A O 1
ATOM 820 N N . GLN A 1 105 ? 5.344 -9.750 4.285 1.00 91.31 105 GLN A N 1
ATOM 821 C CA . GLN A 1 105 ? 5.236 -8.991 5.530 1.00 91.31 105 GLN A CA 1
ATOM 822 C C . GLN A 1 105 ? 4.015 -9.438 6.340 1.00 91.31 105 GLN A C 1
ATOM 824 O O . GLN A 1 105 ? 3.015 -8.730 6.422 1.00 91.31 105 GLN A O 1
ATOM 829 N N . THR A 1 106 ? 4.088 -10.616 6.962 1.00 89.38 106 THR A N 1
ATOM 830 C CA . THR A 1 106 ? 2.977 -11.161 7.769 1.00 89.38 106 THR A CA 1
ATOM 831 C C . THR A 1 106 ? 2.597 -10.269 8.950 1.00 89.38 106 THR A C 1
ATOM 833 O O . THR A 1 106 ? 1.428 -10.210 9.315 1.00 89.38 106 THR A O 1
ATOM 836 N N . TRP A 1 107 ? 3.558 -9.514 9.486 1.00 91.12 107 TRP A N 1
ATOM 837 C CA . TRP A 1 107 ? 3.356 -8.571 10.587 1.00 91.12 107 TRP A CA 1
ATOM 838 C C . TRP A 1 107 ? 2.341 -7.466 10.273 1.00 91.12 107 TRP A C 1
ATOM 840 O O . TRP A 1 107 ? 1.740 -6.903 11.178 1.00 91.12 107 TRP A O 1
ATOM 850 N N . ILE A 1 108 ? 2.127 -7.135 8.997 1.00 86.94 108 ILE A N 1
ATOM 851 C CA . ILE A 1 108 ? 1.134 -6.128 8.601 1.00 86.94 108 ILE A CA 1
ATOM 852 C C . ILE A 1 108 ? -0.276 -6.586 8.982 1.00 86.94 108 ILE A C 1
ATOM 854 O O . ILE A 1 108 ? -1.101 -5.765 9.375 1.00 86.94 108 ILE A O 1
ATOM 858 N N . ALA A 1 109 ? -0.543 -7.894 8.904 1.00 85.62 109 ALA A N 1
ATOM 859 C CA . ALA A 1 109 ? -1.847 -8.452 9.239 1.00 85.62 109 ALA A CA 1
ATOM 860 C C . ALA A 1 109 ? -2.213 -8.237 10.718 1.00 85.62 109 ALA A C 1
ATOM 862 O O . ALA A 1 109 ? -3.397 -8.165 11.034 1.00 85.62 109 ALA A O 1
ATOM 863 N N . GLU A 1 110 ? -1.224 -8.061 11.605 1.00 89.94 110 GLU A N 1
ATOM 864 C CA . GLU A 1 110 ? -1.433 -7.751 13.02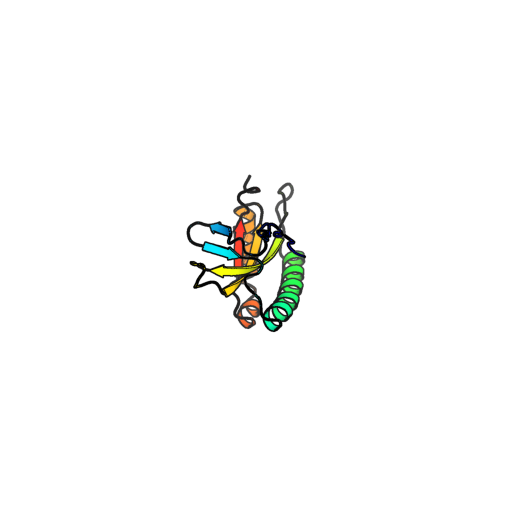9 1.00 89.94 110 GLU A CA 1
ATOM 865 C C . GLU A 1 110 ? -2.162 -6.414 13.233 1.00 89.94 110 GLU A C 1
ATOM 867 O O . GLU A 1 110 ? -2.836 -6.224 14.241 1.00 89.94 110 GLU A O 1
ATOM 872 N N . TYR A 1 111 ? -2.066 -5.499 12.264 1.00 88.06 111 TYR A N 1
ATOM 873 C CA . TYR A 1 111 ? -2.733 -4.198 12.305 1.00 88.06 111 TYR A CA 1
ATOM 874 C C . TYR A 1 111 ? -4.146 -4.212 11.709 1.00 88.06 111 TYR A C 1
ATOM 876 O O . TYR A 1 111 ? -4.862 -3.222 11.830 1.00 88.06 111 TYR A O 1
ATOM 884 N N . GLY A 1 112 ? -4.551 -5.302 11.050 1.00 87.94 112 GLY A N 1
ATOM 885 C CA . GLY A 1 112 ? -5.896 -5.453 10.488 1.00 87.94 112 GLY A CA 1
ATOM 886 C C . GLY A 1 112 ? -6.214 -4.570 9.274 1.00 87.94 112 GLY A C 1
ATOM 887 O O . GLY A 1 112 ? -7.365 -4.544 8.849 1.00 87.94 112 GLY A O 1
ATOM 888 N N . TYR A 1 113 ? -5.235 -3.869 8.691 1.00 89.50 113 TYR A N 1
ATOM 889 C CA . TYR A 1 113 ? -5.469 -3.008 7.526 1.00 89.50 113 TYR A CA 1
ATOM 890 C C . TYR A 1 113 ? -5.157 -3.725 6.208 1.00 89.50 113 TYR A C 1
ATOM 892 O O . TYR A 1 113 ? -4.082 -4.320 6.071 1.00 89.50 113 TYR A O 1
ATOM 900 N N . PRO A 1 114 ? -6.032 -3.637 5.191 1.00 89.31 114 PRO A N 1
ATOM 901 C CA . PRO A 1 114 ? -5.690 -4.073 3.847 1.00 89.31 114 PRO A CA 1
ATOM 902 C C . PRO A 1 114 ? -4.498 -3.280 3.292 1.00 89.31 114 PRO A C 1
ATOM 904 O O . PRO A 1 114 ? -4.455 -2.050 3.348 1.00 89.31 114 PRO A O 1
ATOM 907 N N . CYS A 1 115 ? -3.547 -4.005 2.700 1.00 89.81 115 CYS A N 1
ATOM 908 C CA . CYS A 1 115 ? -2.420 -3.439 1.963 1.00 89.81 115 CYS A CA 1
ATOM 909 C C . CYS A 1 115 ? -2.609 -3.618 0.460 1.00 89.81 115 CYS A C 1
ATOM 911 O O . CYS A 1 115 ? -2.755 -4.739 -0.036 1.00 89.81 115 CYS A O 1
ATOM 913 N N . LEU A 1 116 ? -2.536 -2.516 -0.277 1.00 90.00 116 LEU A N 1
ATOM 914 C CA . LEU A 1 116 ? -2.755 -2.480 -1.715 1.00 90.00 116 LEU A CA 1
ATOM 915 C C . LEU A 1 116 ? -1.545 -1.886 -2.425 1.00 90.00 116 LEU A C 1
ATOM 917 O O . LEU A 1 116 ? -0.855 -1.022 -1.893 1.00 90.00 116 LEU A O 1
ATOM 921 N N . VAL A 1 117 ? -1.303 -2.355 -3.649 1.00 90.75 117 VAL A N 1
ATOM 922 C CA . VAL A 1 117 ? -0.318 -1.747 -4.549 1.00 90.75 117 VAL A CA 1
ATOM 923 C C . VAL A 1 117 ? -1.026 -1.321 -5.817 1.00 90.75 117 VAL A C 1
ATOM 925 O O . VAL A 1 117 ? -1.564 -2.174 -6.536 1.00 90.75 117 VAL A O 1
ATOM 928 N N . VAL A 1 118 ? -0.992 -0.022 -6.079 1.00 89.62 118 VAL A N 1
ATOM 929 C CA . VAL A 1 118 ? -1.649 0.633 -7.208 1.00 89.62 118 VAL A CA 1
ATOM 930 C C . VAL A 1 118 ? -0.575 1.209 -8.126 1.00 89.62 118 VAL A C 1
ATOM 932 O O . VAL A 1 118 ? 0.511 1.580 -7.678 1.00 89.62 118 VAL A O 1
ATOM 935 N N . VAL A 1 119 ? -0.854 1.206 -9.426 1.00 86.12 119 VAL A N 1
ATOM 936 C CA . VAL A 1 119 ? -0.012 1.897 -10.404 1.00 86.12 119 VAL A CA 1
ATOM 937 C C . VAL A 1 119 ? -0.648 3.251 -10.651 1.00 86.12 119 VAL A C 1
ATOM 939 O O . VAL A 1 119 ? -1.829 3.295 -10.983 1.00 86.12 119 VAL A O 1
ATOM 942 N N . ASP A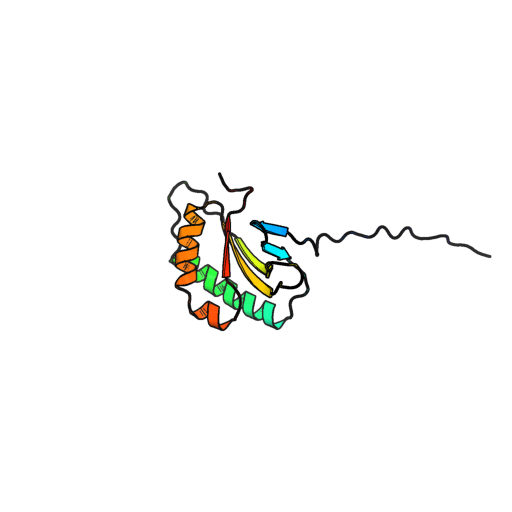 1 120 ? 0.115 4.320 -10.454 1.00 80.12 120 ASP A N 1
ATOM 943 C CA . ASP A 1 120 ? -0.329 5.674 -10.763 1.00 80.12 120 ASP A CA 1
ATOM 944 C C . ASP A 1 120 ? -0.585 5.775 -12.275 1.00 80.12 120 ASP A C 1
ATOM 946 O O . ASP A 1 120 ? 0.365 5.633 -13.053 1.00 80.12 120 ASP A O 1
ATOM 950 N N . PRO A 1 121 ? -1.835 6.008 -12.712 1.00 63.84 121 PRO A N 1
ATOM 951 C CA . PRO A 1 121 ? -2.160 6.091 -14.130 1.00 63.84 121 PRO A CA 1
ATOM 952 C C . PRO A 1 121 ? -1.465 7.268 -14.826 1.00 63.84 121 PRO A C 1
ATOM 954 O O . PRO A 1 121 ? -1.226 7.191 -16.026 1.00 63.84 121 PRO A O 1
ATOM 957 N N . LEU A 1 122 ? -1.093 8.329 -14.099 1.00 65.06 122 LEU A N 1
ATOM 958 C CA . LEU A 1 122 ? -0.371 9.478 -14.656 1.00 65.06 122 LEU A CA 1
ATOM 959 C C . LEU A 1 122 ? 1.118 9.189 -14.873 1.00 65.06 122 LEU A C 1
ATOM 961 O O . LEU A 1 122 ? 1.781 9.898 -15.627 1.00 65.06 122 LEU A O 1
ATOM 965 N N . ARG A 1 123 ? 1.649 8.159 -14.206 1.00 54.84 123 ARG A N 1
ATOM 966 C CA . ARG A 1 123 ? 3.060 7.750 -14.286 1.00 54.84 123 ARG A CA 1
ATOM 967 C C . ARG A 1 123 ? 3.256 6.399 -14.967 1.00 54.84 123 ARG A C 1
ATOM 969 O O . ARG A 1 123 ? 4.398 5.975 -15.116 1.00 54.84 123 ARG A O 1
ATOM 976 N N . ALA A 1 124 ? 2.166 5.746 -15.373 1.00 53.62 124 ALA A N 1
ATOM 977 C CA . ALA A 1 124 ? 2.161 4.505 -16.132 1.00 53.62 124 ALA A CA 1
ATOM 978 C C . ALA A 1 124 ? 2.631 4.767 -17.573 1.00 53.62 124 ALA A C 1
ATOM 980 O O . ALA A 1 124 ? 1.819 4.940 -18.479 1.00 53.62 124 ALA A O 1
ATOM 981 N N . LEU A 1 125 ? 3.949 4.834 -17.758 1.00 43.94 125 LEU A N 1
ATOM 982 C CA . LEU A 1 125 ? 4.625 4.937 -19.055 1.00 43.94 125 LEU A CA 1
ATOM 983 C C . LEU A 1 125 ? 5.215 3.585 -19.475 1.00 43.94 125 LEU A C 1
ATOM 985 O O . LEU A 1 125 ? 5.797 2.888 -18.608 1.00 43.94 125 LEU A O 1
#

Radius of gyration: 18.98 Å; Cα contacts (8 Å, |Δi|>4): 160; chains: 1; bounding box: 51×63×36 Å

Nearest PDB structures (foldseek):
  6aw3-assembly1_B  TM=2.991E-01  e=1.757E+00  Helicobacter pylori
  6gbg-assembly1_A  TM=2.559E-01  e=2.774E+00  Helicobacter pylori G27
  6avz-assembly1_B  TM=2.959E-01  e=4.675E+00  Helicobacter pylori

Secondary structure (DSSP, 8-state):
--------------TTS--EEEETTEEEES-S---HHHHHHHHHHHHHHHHHHHHH--PPTTS---EEEEEEEEESSGGG-EEEEEEEES-HHHHHHHHHHHHT-GGGGGGT--EEEEE-TTT--

Foldseek 3Di:
DDDDDDPPPPPPPPCQADWDDLDVLKTWGQPPPDDPVLVVVCVVVVVVVVVLCVVQPDDDPPDDFDKDWGWTFMDSDPVGTDTAIEIEGQEPVSQVSVVVSVVVPPVVVVVVHHYYYGYDPVRND

pLDDT: mean 79.16, std 16.13, range [39.41, 93.94]

Organism: NCBI:txid92897

Mean predicted aligned error: 9.64 Å